Protein AF-A0A3D1BSY5-F1 (afdb_monomer_lite)

Secondary structure (DSSP, 8-state):
----SHHHHHHHHHHHHTTTTPPP-SSHHHHHHHHHHH-SEEEEEE-----GGG--TT--HHHHHHHHHHHHHHHHHHHHH--EEEEEE-

Radius of gyration: 14.09 Å; chains: 1; bounding box: 37×25×34 Å

pLDDT: mean 84.06, std 16.09, range [43.84, 97.62]

Structure (mmCIF, N/CA/C/O backbone):
data_AF-A0A3D1BSY5-F1
#
_entry.id   AF-A0A3D1BSY5-F1
#
loop_
_atom_site.group_PDB
_atom_site.id
_atom_site.type_symbol
_atom_site.label_atom_id
_atom_site.label_alt_id
_atom_site.label_comp_id
_atom_site.label_asym_id
_atom_site.label_entity_id
_atom_site.label_seq_id
_atom_site.pdbx_PDB_ins_code
_atom_site.Cartn_x
_atom_site.Cartn_y
_atom_site.Cartn_z
_atom_site.occupancy
_atom_site.B_iso_or_equiv
_atom_site.auth_seq_id
_atom_site.auth_comp_id
_atom_site.auth_asym_id
_atom_site.auth_atom_id
_atom_site.pdbx_PDB_model_num
ATOM 1 N N . LEU A 1 1 ? -8.050 1.091 -12.349 1.00 63.22 1 LEU A N 1
ATOM 2 C CA . LEU A 1 1 ? -7.446 2.420 -12.095 1.00 63.22 1 LEU A CA 1
ATOM 3 C C . LEU A 1 1 ? -6.079 2.427 -12.767 1.00 63.22 1 LEU A C 1
ATOM 5 O O . LEU A 1 1 ? -5.335 1.488 -12.536 1.00 63.22 1 LEU A O 1
ATOM 9 N N . VAL A 1 2 ? -5.773 3.412 -13.612 1.00 68.88 2 VAL A N 1
ATOM 10 C CA . VAL A 1 2 ? -4.443 3.579 -14.232 1.00 68.88 2 VAL A CA 1
ATOM 11 C C . VAL A 1 2 ? -3.890 4.918 -13.751 1.00 68.88 2 VAL A C 1
ATOM 13 O O . VAL A 1 2 ? -4.641 5.893 -13.712 1.00 68.88 2 VAL A O 1
ATOM 16 N N . THR A 1 3 ? -2.633 4.954 -13.310 1.00 79.69 3 THR A N 1
ATOM 17 C CA . THR A 1 3 ? -2.019 6.125 -12.659 1.00 79.69 3 THR A CA 1
ATOM 18 C C . THR A 1 3 ? -0.613 6.385 -13.196 1.00 79.69 3 THR A C 1
ATOM 20 O O . THR A 1 3 ? -0.056 5.569 -13.926 1.00 79.69 3 THR A O 1
ATOM 23 N N . GLU A 1 4 ? -0.028 7.518 -12.805 1.00 71.19 4 GLU A N 1
ATOM 24 C CA . GLU A 1 4 ? 1.280 8.020 -13.258 1.00 71.19 4 GLU A CA 1
ATOM 25 C C . GLU A 1 4 ? 2.490 7.194 -12.757 1.00 71.19 4 GLU A C 1
ATOM 27 O O . GLU A 1 4 ? 3.641 7.563 -12.974 1.00 71.19 4 GLU A O 1
ATOM 32 N N . GLY A 1 5 ? 2.267 6.047 -12.105 1.00 82.81 5 GLY A N 1
ATOM 33 C CA . GLY A 1 5 ? 3.329 5.118 -11.713 1.00 82.81 5 GLY A CA 1
ATOM 34 C C . GLY A 1 5 ? 3.915 5.408 -10.329 1.00 82.81 5 GLY A C 1
ATOM 35 O O . GLY A 1 5 ? 3.196 5.384 -9.328 1.00 82.81 5 GLY A O 1
ATOM 36 N N . ILE A 1 6 ? 5.233 5.625 -10.247 1.00 85.31 6 ILE A N 1
ATOM 37 C CA . ILE A 1 6 ? 5.984 5.607 -8.977 1.00 85.31 6 ILE A CA 1
ATOM 38 C C . ILE A 1 6 ? 5.594 6.729 -8.008 1.00 85.31 6 ILE A C 1
ATOM 40 O O . ILE A 1 6 ? 5.457 6.467 -6.816 1.00 85.31 6 ILE A O 1
ATOM 44 N N . LEU A 1 7 ? 5.321 7.938 -8.508 1.00 88.44 7 LEU A N 1
ATOM 45 C CA . LEU A 1 7 ? 4.917 9.082 -7.679 1.00 88.44 7 LEU A CA 1
ATOM 46 C C . LEU A 1 7 ? 3.598 8.809 -6.946 1.00 88.44 7 LEU A C 1
ATOM 48 O O . LEU A 1 7 ? 3.428 9.164 -5.782 1.00 88.44 7 LEU A O 1
ATOM 52 N N . THR A 1 8 ? 2.668 8.116 -7.611 1.00 92.00 8 THR A N 1
ATOM 53 C CA . THR A 1 8 ? 1.406 7.725 -6.978 1.00 92.00 8 THR A CA 1
ATOM 54 C C . THR A 1 8 ? 1.647 6.704 -5.866 1.00 92.00 8 THR A C 1
ATOM 56 O O . THR A 1 8 ? 1.054 6.830 -4.800 1.00 92.00 8 THR A O 1
ATOM 59 N N . LEU A 1 9 ? 2.527 5.719 -6.078 1.00 92.56 9 LEU A N 1
ATOM 60 C CA . LEU A 1 9 ? 2.855 4.717 -5.056 1.00 92.56 9 LEU A CA 1
ATOM 61 C C . LEU A 1 9 ? 3.596 5.331 -3.863 1.00 92.56 9 LEU A C 1
ATOM 63 O O . LEU A 1 9 ? 3.294 4.995 -2.723 1.00 92.56 9 LEU A O 1
ATOM 67 N N . GLN A 1 10 ? 4.508 6.277 -4.099 1.00 92.81 10 GLN A N 1
ATOM 68 C CA . GLN A 1 10 ? 5.147 7.032 -3.018 1.00 92.81 10 GLN A CA 1
ATOM 69 C C . GLN A 1 10 ? 4.103 7.774 -2.187 1.00 92.81 10 GLN A C 1
ATOM 71 O O . GLN A 1 10 ? 4.104 7.669 -0.963 1.00 92.81 10 GLN A O 1
ATOM 76 N N . LYS A 1 11 ? 3.140 8.429 -2.848 1.00 93.69 11 LYS A N 1
ATOM 77 C CA . LYS A 1 11 ? 2.056 9.108 -2.142 1.00 93.69 11 LYS A CA 1
ATOM 78 C C . LYS A 1 11 ? 1.166 8.147 -1.352 1.00 93.69 11 LYS A C 1
ATOM 80 O O . LYS A 1 11 ? 0.725 8.493 -0.263 1.00 93.69 11 LYS A O 1
ATOM 85 N N . VAL A 1 12 ? 0.914 6.943 -1.865 1.00 95.62 12 VAL A N 1
ATOM 86 C CA . VAL A 1 12 ? 0.207 5.889 -1.117 1.00 95.62 12 VAL A CA 1
ATOM 87 C C . VAL A 1 12 ? 0.976 5.526 0.151 1.00 95.62 12 VAL A C 1
ATOM 89 O O . VAL A 1 12 ? 0.375 5.503 1.219 1.00 95.62 12 VAL A O 1
ATOM 92 N N . ALA A 1 13 ? 2.291 5.307 0.060 1.00 95.50 13 ALA A N 1
ATOM 93 C CA . ALA A 1 13 ? 3.118 5.005 1.227 1.00 95.50 13 ALA A CA 1
ATOM 94 C C . ALA A 1 13 ? 3.072 6.134 2.275 1.00 95.50 13 ALA A C 1
ATOM 96 O O . ALA A 1 13 ? 2.864 5.853 3.449 1.00 95.50 13 ALA A O 1
ATOM 97 N N . GLU A 1 14 ? 3.182 7.399 1.851 1.00 94.69 14 GLU A N 1
ATOM 98 C CA . GLU A 1 14 ? 3.053 8.563 2.745 1.00 94.69 14 GLU A CA 1
ATOM 99 C C . GLU A 1 14 ? 1.690 8.611 3.452 1.00 94.69 14 GLU A C 1
ATOM 101 O O . GLU A 1 14 ? 1.613 8.895 4.645 1.00 94.69 14 GLU A O 1
ATOM 106 N N . ILE A 1 15 ? 0.603 8.341 2.719 1.00 95.75 15 ILE A N 1
ATOM 107 C CA . ILE A 1 15 ? -0.748 8.329 3.292 1.00 95.75 15 ILE A CA 1
ATOM 108 C C . ILE A 1 15 ? -0.890 7.198 4.312 1.00 95.75 15 ILE A C 1
ATOM 110 O O . ILE A 1 15 ? -1.534 7.394 5.336 1.00 95.75 15 ILE A O 1
ATOM 114 N N . LEU A 1 16 ? -0.313 6.024 4.047 1.00 95.38 16 LEU A N 1
ATOM 115 C CA . LEU A 1 16 ? -0.345 4.901 4.982 1.00 95.38 16 LEU A CA 1
ATOM 116 C C . LEU A 1 16 ? 0.446 5.218 6.262 1.00 95.38 16 LEU A C 1
ATOM 118 O O . LEU A 1 16 ? -0.057 4.972 7.355 1.00 95.38 16 LEU A O 1
ATOM 122 N N . GLU A 1 17 ? 1.627 5.830 6.156 1.00 94.19 17 GLU A N 1
ATOM 123 C CA . GLU A 1 17 ? 2.440 6.198 7.328 1.00 94.19 17 GLU A CA 1
ATOM 124 C C . GLU A 1 17 ? 1.726 7.153 8.292 1.00 94.19 17 GLU A C 1
ATOM 126 O O . GLU A 1 17 ? 1.839 6.991 9.507 1.00 94.19 17 GLU A O 1
ATOM 131 N N . ASP A 1 18 ? 0.964 8.123 7.776 1.00 92.62 18 ASP A N 1
ATOM 132 C CA . ASP A 1 18 ? 0.209 9.080 8.600 1.00 92.62 18 ASP A CA 1
ATOM 133 C C . ASP A 1 18 ? -1.309 8.988 8.375 1.00 92.62 18 ASP A C 1
ATOM 135 O O . ASP A 1 18 ? -2.027 9.992 8.317 1.00 92.62 18 ASP A O 1
ATOM 139 N N . TYR A 1 19 ? -1.819 7.756 8.269 1.00 91.12 19 TYR A N 1
ATOM 140 C CA . TYR A 1 19 ? -3.213 7.487 7.894 1.00 91.12 19 TYR A CA 1
ATOM 141 C C . TYR A 1 19 ? -4.233 8.188 8.796 1.00 91.12 19 TYR A C 1
ATOM 143 O O . TYR A 1 19 ? -5.245 8.698 8.322 1.00 91.12 19 TYR A O 1
ATOM 151 N N . LYS A 1 20 ? -3.955 8.273 10.103 1.00 87.88 20 LYS A N 1
ATOM 152 C CA . LYS A 1 20 ? -4.857 8.912 11.076 1.00 87.88 20 LYS A CA 1
ATOM 153 C C . LYS A 1 20 ? -4.999 10.421 10.867 1.00 87.88 20 LYS A C 1
ATOM 155 O O . LYS A 1 20 ? -6.034 10.976 11.228 1.00 87.88 20 LYS A O 1
ATOM 160 N N . LYS A 1 21 ? -3.971 11.094 10.339 1.00 88.19 21 LYS A N 1
ATOM 161 C CA . LYS A 1 21 ? -4.000 12.546 10.085 1.00 88.19 21 LYS A CA 1
ATOM 162 C C . LYS A 1 21 ? -4.378 12.876 8.647 1.00 88.19 21 LYS A C 1
ATOM 164 O O . LYS A 1 21 ? -4.726 14.024 8.357 1.00 88.19 21 LYS A O 1
ATOM 169 N N . HIS A 1 22 ? -4.328 11.892 7.754 1.00 89.00 22 HIS A N 1
ATOM 170 C CA . HIS A 1 22 ? -4.689 12.074 6.360 1.00 89.00 22 HIS A CA 1
ATOM 171 C C . HIS A 1 22 ? -6.191 12.324 6.198 1.00 89.00 22 HIS A C 1
ATOM 173 O O . HIS A 1 22 ? -7.030 11.583 6.709 1.00 89.00 22 HIS A O 1
ATOM 179 N N . LYS A 1 23 ? -6.544 13.370 5.448 1.00 87.81 23 LYS A N 1
ATOM 180 C CA . LYS A 1 23 ? -7.931 13.630 5.048 1.00 87.81 23 LYS A CA 1
ATOM 181 C C . LYS A 1 23 ? -8.157 13.015 3.667 1.00 87.81 23 LYS A C 1
ATOM 183 O O . LYS A 1 23 ? -7.516 13.481 2.724 1.00 87.81 23 LYS A O 1
ATOM 188 N N . PRO A 1 24 ? -9.065 12.029 3.523 1.00 83.19 24 PRO A N 1
ATOM 189 C CA . PRO A 1 24 ? -9.303 11.376 2.243 1.00 83.19 24 PRO A CA 1
ATOM 190 C C . PRO A 1 24 ? -9.677 12.383 1.151 1.00 83.19 24 PRO A C 1
ATOM 192 O O . PRO A 1 24 ? -10.681 13.094 1.249 1.00 83.19 24 PRO A O 1
ATOM 195 N N . GLY A 1 25 ? -8.854 12.444 0.109 1.00 86.81 25 GLY A N 1
ATOM 196 C CA . GLY A 1 25 ? -9.104 13.205 -1.105 1.00 86.81 25 GLY A CA 1
ATOM 197 C C . GLY A 1 25 ? -9.838 12.389 -2.171 1.00 86.81 25 GLY A C 1
ATOM 198 O O . GLY A 1 25 ? -10.343 11.291 -1.937 1.00 86.81 25 GLY A O 1
ATOM 199 N N . LYS A 1 26 ? -9.891 12.932 -3.394 1.00 86.62 26 LYS A N 1
ATOM 200 C CA . LYS A 1 26 ? -10.387 12.225 -4.595 1.00 86.62 26 LYS A CA 1
ATOM 201 C C . LYS A 1 26 ? -9.252 11.812 -5.544 1.00 86.62 26 LYS A C 1
ATOM 203 O O . LYS A 1 26 ? -9.522 11.426 -6.686 1.00 86.62 26 LYS A O 1
ATOM 208 N N . GLY A 1 27 ? -8.002 11.919 -5.088 1.00 90.56 27 GLY A N 1
ATOM 209 C CA . GLY A 1 27 ? -6.812 11.637 -5.879 1.00 90.56 27 GLY A CA 1
ATOM 210 C C . GLY A 1 27 ? -6.623 10.143 -6.161 1.00 90.56 27 GLY A C 1
ATOM 211 O O . GLY A 1 27 ? -7.259 9.293 -5.533 1.00 90.56 27 GLY A O 1
ATOM 212 N N . PRO A 1 28 ? -5.750 9.786 -7.117 1.00 92.56 28 PRO A N 1
ATOM 213 C CA . PRO A 1 28 ? -5.451 8.389 -7.424 1.00 92.56 28 PRO A CA 1
ATOM 214 C C . PRO A 1 28 ? -4.851 7.641 -6.224 1.00 92.56 28 PRO A C 1
ATOM 216 O O . PRO A 1 28 ? -5.219 6.493 -5.996 1.00 92.56 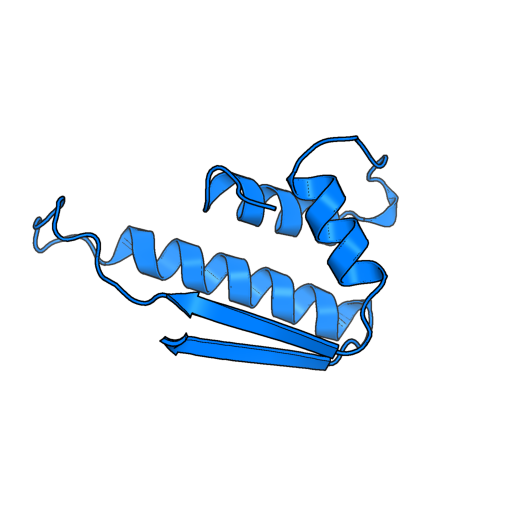28 PRO A O 1
ATOM 219 N N . ALA A 1 29 ? -3.998 8.293 -5.426 1.00 93.69 29 ALA A N 1
ATOM 220 C CA . ALA A 1 29 ? -3.422 7.697 -4.221 1.00 93.69 29 ALA A CA 1
ATOM 221 C C . ALA A 1 29 ? -4.492 7.403 -3.156 1.00 93.69 29 ALA A C 1
ATOM 223 O O . ALA A 1 29 ? -4.522 6.301 -2.618 1.00 93.69 29 ALA A O 1
ATOM 224 N N . ASP A 1 30 ? -5.432 8.329 -2.926 1.00 94.12 30 ASP A N 1
ATOM 225 C CA . ASP A 1 30 ? -6.558 8.115 -2.005 1.00 94.12 30 ASP A CA 1
ATOM 226 C C . ASP A 1 30 ? -7.420 6.921 -2.421 1.00 94.12 30 ASP A C 1
ATOM 228 O O . ASP A 1 30 ? -7.824 6.114 -1.588 1.00 94.12 30 ASP A O 1
ATOM 232 N N . LYS A 1 31 ? -7.684 6.786 -3.727 1.00 93.69 31 LYS A N 1
ATOM 233 C CA . LYS A 1 31 ? -8.445 5.653 -4.267 1.00 93.69 31 LYS A CA 1
ATOM 234 C C . LYS A 1 31 ? -7.724 4.327 -4.034 1.00 93.69 31 LYS A C 1
ATOM 236 O O . LYS A 1 31 ? -8.382 3.353 -3.692 1.00 93.69 31 LYS A O 1
ATOM 241 N N . ILE A 1 32 ? -6.401 4.286 -4.205 1.00 94.88 32 ILE A N 1
ATOM 242 C CA . ILE A 1 32 ? -5.604 3.081 -3.932 1.00 94.88 32 ILE A CA 1
ATOM 243 C C . ILE A 1 32 ? -5.642 2.752 -2.442 1.00 94.88 32 ILE A C 1
ATOM 245 O O . ILE A 1 32 ? -5.973 1.628 -2.094 1.00 94.88 32 ILE A O 1
ATOM 249 N N . VAL A 1 33 ? -5.371 3.722 -1.565 1.00 95.56 33 VAL A N 1
ATOM 250 C CA . VAL A 1 33 ? -5.411 3.510 -0.109 1.00 95.56 33 VAL A 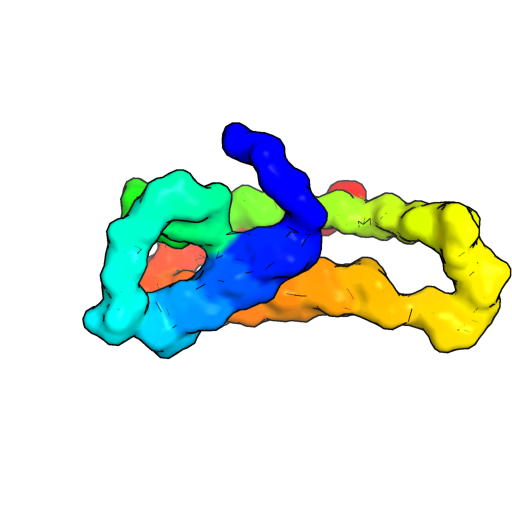CA 1
ATOM 251 C C . VAL A 1 33 ? -6.774 2.993 0.323 1.00 95.56 33 VAL A C 1
ATOM 253 O O . VAL A 1 33 ? -6.846 2.040 1.087 1.00 95.56 33 VAL A O 1
ATOM 256 N N . ARG A 1 34 ? -7.857 3.562 -0.209 1.00 94.44 34 ARG A N 1
ATOM 257 C CA . ARG A 1 34 ? -9.209 3.081 0.064 1.00 94.44 34 ARG A CA 1
ATOM 258 C C . ARG A 1 34 ? -9.385 1.609 -0.321 1.00 94.44 34 ARG A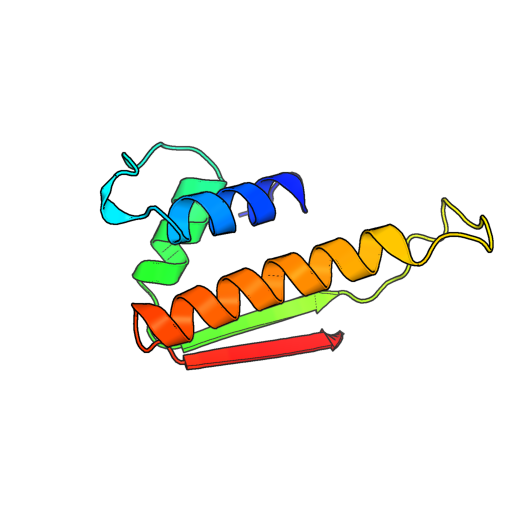 C 1
ATOM 260 O O . ARG A 1 34 ? -9.864 0.843 0.503 1.00 94.44 34 ARG A O 1
ATOM 267 N N . LEU A 1 35 ? -8.959 1.214 -1.521 1.00 94.38 35 LEU A N 1
ATOM 268 C CA . LEU A 1 35 ? -9.023 -0.186 -1.959 1.00 94.38 35 LEU A CA 1
ATOM 269 C C . LEU A 1 35 ? -8.192 -1.108 -1.055 1.00 94.38 35 LEU A C 1
ATOM 271 O O . LEU A 1 35 ? -8.668 -2.169 -0.667 1.00 94.38 35 LEU A O 1
ATOM 275 N N . LEU A 1 36 ? -6.978 -0.690 -0.681 1.00 95.62 36 LEU A N 1
ATOM 276 C CA . LEU A 1 36 ? -6.116 -1.448 0.232 1.00 95.62 36 LEU A CA 1
ATOM 277 C C . LEU A 1 36 ? -6.776 -1.609 1.608 1.00 95.62 36 LEU A C 1
ATOM 279 O O . LEU A 1 36 ? -6.733 -2.685 2.194 1.00 95.62 36 LEU A O 1
ATOM 283 N N . MET A 1 37 ? -7.426 -0.562 2.122 1.00 94.50 37 MET A N 1
ATOM 284 C CA . MET A 1 37 ? -8.114 -0.606 3.414 1.00 94.50 37 MET A CA 1
ATOM 285 C C . MET A 1 37 ? -9.365 -1.485 3.391 1.00 94.50 37 MET A C 1
ATOM 287 O O . MET A 1 37 ? -9.614 -2.171 4.377 1.00 94.50 37 MET A O 1
ATOM 291 N N . GLU A 1 38 ? -10.095 -1.512 2.276 1.00 95.44 38 GLU A N 1
ATOM 292 C CA . GLU A 1 38 ? -11.297 -2.336 2.074 1.00 95.44 38 GLU A CA 1
ATOM 293 C C . GLU A 1 38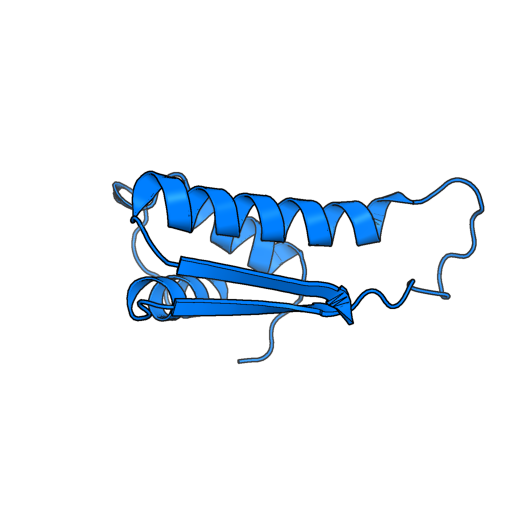 ? -10.990 -3.823 1.781 1.00 95.44 38 GLU A C 1
ATOM 295 O O . GLU A 1 38 ? -11.922 -4.618 1.725 1.00 95.44 38 GLU A O 1
ATOM 300 N N . SER A 1 39 ? -9.718 -4.208 1.599 1.00 96.06 39 SER A N 1
ATOM 301 C CA . SER A 1 39 ? -9.303 -5.584 1.258 1.00 96.06 39 SER A CA 1
ATOM 302 C C . SER A 1 39 ? -8.636 -6.310 2.430 1.00 96.06 39 SER A C 1
ATOM 304 O O . SER A 1 39 ? -7.784 -5.719 3.092 1.00 96.06 39 SER A O 1
ATOM 306 N N . ASP A 1 40 ? -8.950 -7.585 2.653 1.00 93.00 40 ASP A N 1
ATOM 307 C CA . ASP A 1 40 ? -8.289 -8.417 3.677 1.00 93.00 40 ASP A CA 1
ATOM 308 C C . ASP A 1 40 ? -6.980 -9.042 3.160 1.00 93.00 40 ASP A C 1
ATOM 310 O O . ASP A 1 40 ? -5.950 -8.995 3.834 1.00 93.00 40 ASP A O 1
ATOM 314 N N . GLU A 1 41 ? -7.012 -9.534 1.918 1.00 96.94 41 GLU A N 1
ATOM 315 C CA . GLU A 1 41 ? -5.869 -10.096 1.194 1.00 96.94 41 GLU A CA 1
ATOM 316 C C . GLU A 1 41 ? -5.491 -9.201 0.009 1.00 96.94 41 GLU A C 1
ATOM 318 O O . GLU A 1 41 ? -6.349 -8.734 -0.749 1.00 96.94 41 GLU A O 1
ATOM 323 N N . ILE A 1 42 ? -4.192 -8.946 -0.166 1.00 97.25 42 ILE A N 1
ATOM 324 C CA . ILE A 1 42 ? -3.681 -8.017 -1.177 1.00 97.25 42 ILE A CA 1
ATOM 325 C C . ILE A 1 42 ? -2.527 -8.665 -1.941 1.00 97.25 42 ILE A C 1
ATOM 327 O O . ILE A 1 42 ? -1.471 -8.938 -1.381 1.00 97.25 42 ILE A O 1
ATOM 331 N N . MET A 1 43 ? -2.688 -8.836 -3.254 1.00 96.25 43 MET A N 1
ATOM 332 C CA . MET A 1 43 ? -1.626 -9.323 -4.139 1.00 96.25 43 MET A CA 1
ATOM 333 C C . MET A 1 43 ? -1.055 -8.189 -4.995 1.00 96.25 43 MET A C 1
ATOM 335 O O . MET A 1 43 ? -1.747 -7.611 -5.836 1.00 96.25 43 MET A O 1
ATOM 339 N N . PHE A 1 44 ? 0.231 -7.892 -4.815 1.00 93.69 44 PHE A N 1
ATOM 340 C CA . PHE A 1 44 ? 0.981 -6.980 -5.672 1.00 93.69 44 PHE A CA 1
ATOM 341 C C . PHE A 1 44 ? 1.713 -7.757 -6.767 1.00 93.69 44 PHE A C 1
ATOM 343 O O . PHE A 1 44 ? 2.644 -8.507 -6.489 1.00 93.69 44 PHE A O 1
ATOM 350 N N . LEU A 1 45 ? 1.339 -7.503 -8.024 1.00 91.12 45 LEU A N 1
ATOM 351 C CA . LEU A 1 45 ? 2.061 -7.978 -9.206 1.00 91.12 45 LEU A CA 1
ATOM 352 C C . LEU A 1 45 ? 3.037 -6.895 -9.681 1.00 91.12 45 LEU A C 1
ATOM 354 O O . LEU A 1 45 ? 2.629 -5.827 -10.149 1.00 91.12 45 LEU A O 1
ATOM 358 N N . ILE A 1 46 ? 4.336 -7.149 -9.547 1.00 87.62 46 ILE A N 1
ATOM 359 C CA . ILE A 1 46 ? 5.391 -6.157 -9.749 1.00 87.62 46 ILE A CA 1
ATOM 360 C C . ILE A 1 46 ? 6.160 -6.490 -11.024 1.00 87.62 46 ILE A C 1
ATOM 362 O O . ILE A 1 46 ? 7.024 -7.363 -11.041 1.00 87.62 46 ILE A O 1
ATOM 366 N N . GLY A 1 47 ? 5.890 -5.731 -12.086 1.00 83.81 47 GLY A N 1
ATOM 367 C CA . GLY A 1 47 ? 6.637 -5.843 -13.336 1.00 83.81 47 GLY A CA 1
ATOM 368 C C . GLY A 1 47 ? 8.119 -5.504 -13.155 1.00 83.81 47 GLY A C 1
ATOM 369 O O . GLY A 1 47 ? 8.476 -4.453 -12.617 1.00 83.81 47 GLY A O 1
ATOM 370 N N . THR A 1 48 ? 8.979 -6.387 -13.646 1.00 74.75 48 THR A N 1
ATOM 371 C CA . THR A 1 48 ? 10.441 -6.328 -13.521 1.00 74.75 48 THR A CA 1
ATOM 372 C C . THR A 1 48 ? 11.145 -5.857 -14.790 1.00 74.75 48 THR A C 1
ATOM 374 O O . THR A 1 48 ? 12.373 -5.756 -14.809 1.00 74.75 48 THR A O 1
ATOM 377 N N . ARG A 1 49 ? 10.385 -5.529 -15.847 1.00 68.56 49 ARG A N 1
ATOM 378 C CA . ARG A 1 49 ? 10.934 -5.060 -17.123 1.00 68.56 49 ARG A CA 1
ATOM 379 C C . ARG A 1 49 ? 11.826 -3.837 -16.902 1.00 68.56 49 ARG A C 1
ATOM 381 O O . ARG A 1 49 ? 11.351 -2.759 -16.545 1.00 68.56 49 ARG A O 1
ATOM 388 N N . ILE A 1 50 ? 13.117 -4.026 -17.154 1.00 57.97 50 ILE A N 1
ATOM 389 C CA . ILE A 1 50 ? 14.124 -2.966 -17.157 1.00 57.97 50 ILE A CA 1
ATOM 390 C C . ILE A 1 50 ? 13.741 -1.949 -18.232 1.00 57.97 50 ILE A C 1
ATOM 392 O O . ILE A 1 50 ? 13.422 -2.323 -19.362 1.00 57.97 50 ILE A O 1
ATOM 396 N N . ASN A 1 51 ? 13.726 -0.663 -17.874 1.00 52.50 51 ASN A N 1
ATOM 397 C CA . ASN A 1 51 ? 13.488 0.408 -18.832 1.00 52.50 51 ASN A CA 1
ATOM 398 C C . ASN A 1 51 ? 14.720 0.542 -19.745 1.00 52.50 51 ASN A C 1
ATOM 400 O O . ASN A 1 51 ? 15.699 1.189 -19.390 1.00 52.50 51 ASN A O 1
ATOM 404 N N . ILE A 1 52 ? 14.679 -0.106 -20.913 1.00 49.44 52 ILE A N 1
ATOM 405 C CA . ILE A 1 52 ? 15.795 -0.193 -21.877 1.00 49.44 52 ILE A CA 1
ATOM 406 C C . ILE A 1 52 ? 16.175 1.191 -22.452 1.00 49.44 52 ILE A C 1
ATOM 408 O O . ILE A 1 52 ? 17.264 1.351 -22.990 1.00 49.44 52 ILE A O 1
ATOM 412 N N . ALA A 1 53 ? 15.326 2.217 -22.302 1.00 52.16 53 ALA A N 1
ATOM 413 C CA . ALA A 1 53 ? 15.577 3.567 -22.816 1.00 52.16 53 ALA A CA 1
ATOM 414 C C . ALA A 1 53 ? 16.738 4.320 -22.124 1.00 52.16 53 ALA A C 1
ATOM 416 O O . ALA A 1 53 ? 17.174 5.348 -22.632 1.00 52.16 53 ALA A O 1
ATOM 417 N N . HIS A 1 54 ? 17.258 3.811 -21.001 1.00 50.56 54 HIS A N 1
ATOM 418 C CA . HIS A 1 54 ? 18.352 4.420 -20.235 1.00 50.56 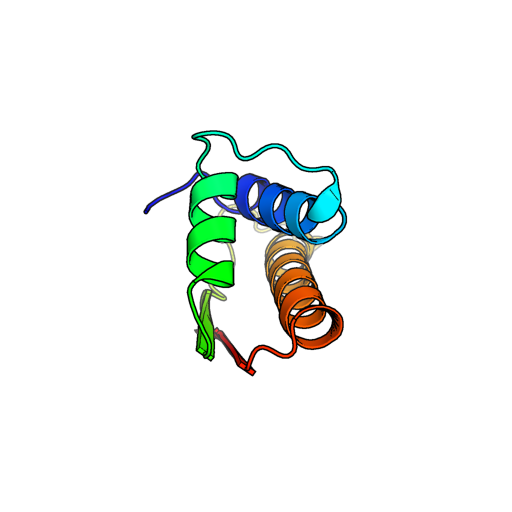54 HIS A CA 1
ATOM 419 C C . HIS A 1 54 ? 19.477 3.405 -19.959 1.00 50.56 54 HIS A C 1
ATOM 421 O O . HIS A 1 54 ? 19.788 3.102 -18.811 1.00 50.56 54 HIS A O 1
ATOM 427 N N . GLN A 1 55 ? 20.080 2.853 -21.021 1.00 43.84 55 GLN A N 1
ATOM 428 C CA . GLN A 1 55 ? 21.295 2.021 -20.953 1.00 43.84 55 GLN A CA 1
ATOM 429 C C . GLN A 1 55 ? 22.547 2.856 -20.612 1.00 43.84 55 GLN A C 1
ATOM 431 O O . GLN A 1 55 ? 23.483 2.944 -21.404 1.00 43.84 55 GLN A O 1
ATOM 436 N N . ASP A 1 56 ? 22.571 3.460 -19.425 1.00 47.34 56 ASP A N 1
ATOM 437 C CA . ASP A 1 56 ? 23.811 3.888 -18.778 1.00 47.34 56 ASP A CA 1
ATOM 438 C C . ASP A 1 56 ? 24.212 2.788 -17.770 1.00 47.34 56 ASP A C 1
ATOM 440 O O . ASP A 1 56 ? 23.437 2.490 -16.856 1.00 47.34 56 ASP A O 1
ATOM 444 N N . PRO A 1 57 ? 25.374 2.126 -17.926 1.00 47.47 57 PRO A N 1
ATOM 445 C CA . PRO A 1 57 ? 25.803 0.996 -17.092 1.00 47.47 57 PRO A CA 1
ATOM 446 C C . PRO A 1 57 ? 26.038 1.337 -15.606 1.00 47.47 57 PRO A C 1
ATOM 448 O O . PRO A 1 57 ? 26.430 0.461 -14.836 1.00 47.47 57 PRO A O 1
ATOM 451 N N . THR A 1 58 ? 25.789 2.579 -15.182 1.00 54.03 58 THR A N 1
ATOM 452 C CA . THR A 1 58 ? 25.924 3.052 -13.796 1.00 54.03 58 THR A CA 1
ATOM 453 C C . THR A 1 58 ? 24.625 3.047 -12.976 1.00 54.03 58 THR A C 1
ATOM 455 O O . THR A 1 58 ? 24.695 3.234 -11.761 1.00 54.03 58 THR A O 1
ATOM 458 N N . LEU A 1 59 ? 23.445 2.805 -13.570 1.00 45.88 59 LEU A N 1
ATOM 459 C CA . LEU A 1 59 ? 22.164 2.899 -12.848 1.00 45.88 59 LEU A CA 1
ATOM 460 C C . LEU A 1 59 ? 21.395 1.566 -12.728 1.00 45.88 59 LEU A C 1
ATOM 462 O O . LEU A 1 59 ? 20.729 1.148 -13.675 1.00 45.88 59 LEU A O 1
ATOM 466 N N . PRO A 1 60 ? 21.320 0.978 -11.516 1.00 49.19 60 PRO A N 1
ATOM 467 C CA . PRO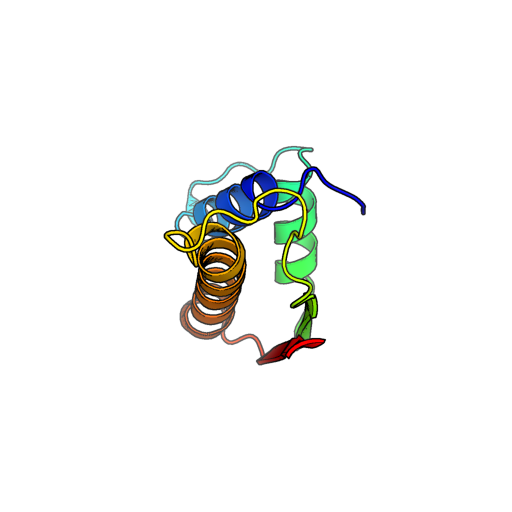 A 1 60 ? 20.242 0.075 -11.110 1.00 49.19 60 PRO A CA 1
ATOM 468 C C . PRO A 1 60 ? 19.108 0.800 -10.347 1.00 49.19 60 PRO A C 1
ATOM 470 O O . PRO A 1 60 ? 18.339 0.167 -9.633 1.00 49.19 60 PRO A O 1
ATOM 473 N N . VAL A 1 61 ? 18.982 2.125 -10.466 1.00 54.16 61 VAL A N 1
ATOM 474 C CA . VAL A 1 61 ? 18.253 2.943 -9.474 1.00 54.16 61 VAL A CA 1
ATOM 475 C C . VAL A 1 61 ? 16.717 2.866 -9.589 1.00 54.16 61 VAL A C 1
ATOM 477 O O . VAL A 1 61 ? 16.039 2.648 -8.588 1.00 54.16 61 VAL A O 1
ATOM 480 N N . ASP A 1 62 ? 16.120 2.978 -10.780 1.00 52.56 62 ASP A N 1
ATOM 481 C CA . ASP A 1 62 ? 14.659 3.196 -10.885 1.00 52.56 62 ASP A CA 1
ATOM 482 C C . ASP A 1 62 ? 13.788 1.961 -10.593 1.00 52.56 62 ASP A C 1
ATOM 484 O O . ASP A 1 62 ? 12.690 2.061 -10.030 1.00 52.56 62 ASP A O 1
ATOM 488 N N . LEU A 1 63 ? 14.257 0.772 -10.975 1.00 57.81 63 LEU A N 1
ATOM 489 C CA . LEU A 1 63 ? 13.566 -0.488 -10.675 1.00 57.81 63 LEU A CA 1
ATOM 490 C C . LEU A 1 63 ? 13.636 -0.816 -9.185 1.00 57.81 63 LEU A C 1
ATOM 492 O O . LEU A 1 63 ? 12.660 -1.301 -8.609 1.00 57.81 63 LEU A O 1
ATOM 496 N N . GLU A 1 64 ? 14.776 -0.519 -8.567 1.00 63.53 64 GLU A N 1
ATOM 497 C CA . GLU A 1 64 ? 14.980 -0.678 -7.136 1.00 63.53 64 GLU A CA 1
ATOM 498 C C . GLU A 1 64 ? 14.036 0.242 -6.352 1.00 63.53 64 GLU A C 1
ATOM 500 O O . GLU A 1 64 ? 13.361 -0.220 -5.433 1.00 63.53 64 GLU A O 1
ATOM 505 N N . ILE A 1 65 ? 13.853 1.490 -6.803 1.00 73.69 65 ILE A N 1
ATOM 506 C CA . ILE A 1 65 ? 12.906 2.435 -6.194 1.00 73.69 65 ILE A CA 1
ATOM 507 C C . ILE A 1 65 ? 11.474 1.883 -6.210 1.00 73.69 65 ILE A C 1
ATOM 509 O O . ILE A 1 65 ? 10.802 1.896 -5.177 1.00 73.69 65 ILE A O 1
ATOM 513 N N . ARG A 1 66 ? 10.989 1.349 -7.340 1.00 78.44 66 ARG A N 1
ATOM 514 C CA . ARG A 1 66 ? 9.615 0.815 -7.411 1.00 78.44 66 ARG A CA 1
ATOM 515 C C . ARG A 1 66 ? 9.407 -0.373 -6.484 1.00 78.44 66 ARG A C 1
ATOM 517 O O . ARG A 1 66 ? 8.404 -0.418 -5.774 1.00 78.44 66 ARG A O 1
ATOM 524 N N . ARG A 1 67 ? 10.353 -1.313 -6.472 1.00 84.75 67 ARG A N 1
ATOM 525 C CA . ARG A 1 67 ? 10.301 -2.480 -5.582 1.00 84.75 67 ARG A CA 1
ATOM 526 C C . ARG A 1 67 ? 10.336 -2.054 -4.119 1.00 84.75 67 ARG A C 1
ATOM 528 O O . ARG A 1 67 ? 9.545 -2.558 -3.330 1.00 84.75 67 ARG A O 1
ATOM 535 N N . ASN A 1 68 ? 11.196 -1.102 -3.770 1.00 87.44 68 ASN A N 1
ATOM 536 C CA . ASN A 1 68 ? 11.333 -0.619 -2.399 1.00 87.44 68 ASN A CA 1
ATOM 537 C C . ASN A 1 68 ? 10.069 0.095 -1.914 1.00 87.44 68 ASN A C 1
ATOM 539 O O . ASN A 1 68 ? 9.636 -0.141 -0.790 1.00 87.44 68 ASN A O 1
ATOM 543 N N . VAL A 1 69 ? 9.426 0.902 -2.763 1.00 92.06 69 VAL A N 1
ATOM 544 C CA . VAL A 1 69 ? 8.159 1.556 -2.406 1.00 92.06 69 VAL A CA 1
ATOM 545 C C . VAL A 1 69 ? 7.043 0.530 -2.204 1.00 92.06 69 VAL A C 1
ATOM 547 O O . VAL A 1 69 ? 6.319 0.623 -1.217 1.00 92.06 69 VAL A O 1
ATOM 550 N N . VAL A 1 70 ? 6.914 -0.475 -3.078 1.00 93.25 70 VAL A N 1
ATOM 551 C CA . VAL A 1 70 ? 5.895 -1.527 -2.900 1.00 93.25 70 VAL A CA 1
ATOM 552 C C . VAL A 1 70 ? 6.161 -2.353 -1.640 1.00 93.25 70 VAL A C 1
ATOM 554 O O . VAL A 1 70 ? 5.236 -2.587 -0.871 1.00 93.25 70 VAL A O 1
ATOM 557 N N . LYS A 1 71 ? 7.420 -2.721 -1.371 1.00 93.62 71 LYS A N 1
ATOM 558 C CA . LYS A 1 71 ? 7.805 -3.401 -0.124 1.00 93.62 71 LYS A CA 1
ATOM 559 C C . LYS A 1 71 ? 7.464 -2.575 1.113 1.00 93.62 71 LYS A C 1
ATOM 561 O O . LYS A 1 71 ? 6.948 -3.120 2.077 1.00 93.62 71 LYS A O 1
ATOM 566 N N . LYS A 1 72 ? 7.711 -1.263 1.072 1.00 95.44 72 LYS A N 1
ATOM 567 C CA . LYS A 1 72 ? 7.339 -0.347 2.155 1.00 95.44 72 LYS A CA 1
ATOM 568 C C . LYS A 1 72 ? 5.826 -0.339 2.381 1.00 95.44 72 LYS A C 1
ATOM 570 O O . LYS A 1 72 ? 5.386 -0.412 3.520 1.00 95.44 72 LYS A O 1
ATOM 575 N N . ILE A 1 73 ? 5.031 -0.271 1.311 1.00 96.75 73 ILE A N 1
ATOM 576 C CA . ILE A 1 73 ? 3.565 -0.334 1.405 1.00 96.75 73 ILE A CA 1
ATOM 577 C C . ILE A 1 73 ? 3.121 -1.662 2.024 1.00 96.75 73 ILE A C 1
ATOM 579 O O . ILE A 1 73 ? 2.296 -1.646 2.930 1.00 96.75 73 ILE A O 1
ATOM 583 N N . ALA A 1 74 ? 3.672 -2.785 1.561 1.00 97.06 74 ALA A N 1
ATOM 584 C CA . ALA A 1 74 ? 3.357 -4.110 2.089 1.00 97.06 74 ALA A CA 1
ATOM 585 C C . ALA A 1 74 ? 3.650 -4.206 3.592 1.00 97.06 74 ALA A C 1
ATOM 587 O O . ALA A 1 74 ? 2.743 -4.513 4.357 1.00 97.06 74 ALA A O 1
ATOM 588 N N . ALA A 1 75 ? 4.856 -3.813 4.011 1.00 96.94 75 ALA A N 1
ATOM 589 C CA . ALA A 1 75 ? 5.246 -3.813 5.419 1.00 96.94 75 ALA A CA 1
ATOM 590 C C . ALA A 1 75 ? 4.308 -2.949 6.274 1.00 96.94 75 ALA A C 1
ATOM 592 O O . ALA A 1 75 ? 3.839 -3.391 7.315 1.00 96.94 75 ALA A O 1
ATOM 593 N N . LEU A 1 76 ? 3.953 -1.745 5.805 1.00 96.88 76 LEU A N 1
ATOM 594 C CA . LEU A 1 76 ? 2.992 -0.895 6.509 1.00 96.88 76 LEU A CA 1
ATOM 595 C C . LEU A 1 76 ? 1.642 -1.607 6.683 1.00 96.88 76 LEU A C 1
ATOM 597 O O . LEU A 1 76 ? 1.090 -1.569 7.779 1.00 96.88 76 LEU A O 1
ATOM 601 N N . LEU A 1 77 ? 1.118 -2.236 5.622 1.00 97.56 77 LEU A N 1
ATOM 602 C CA . LEU A 1 77 ? -0.166 -2.952 5.624 1.00 97.56 77 LEU A CA 1
ATOM 603 C C . LEU A 1 77 ? -0.176 -4.137 6.601 1.00 97.56 77 LEU A C 1
ATOM 605 O O . LEU A 1 77 ? -1.138 -4.297 7.355 1.00 97.56 77 LEU A O 1
ATOM 609 N N . GLU A 1 78 ? 0.897 -4.921 6.613 1.00 96.25 78 GLU A N 1
ATOM 610 C CA . GLU A 1 78 ? 1.073 -6.071 7.501 1.00 96.25 78 GLU A CA 1
ATOM 611 C C . GLU A 1 78 ? 1.238 -5.628 8.964 1.00 96.25 78 GLU A C 1
ATOM 613 O O . GLU A 1 78 ? 0.515 -6.095 9.841 1.00 96.25 78 GLU A O 1
ATOM 618 N N . GLU A 1 79 ? 2.135 -4.678 9.239 1.00 95.75 79 GLU A N 1
ATOM 619 C CA . GLU A 1 79 ? 2.498 -4.277 10.605 1.00 95.75 79 GLU A CA 1
ATOM 620 C C . GLU A 1 79 ? 1.393 -3.477 11.308 1.00 95.75 79 GLU A C 1
ATOM 622 O O . GLU A 1 79 ? 1.103 -3.710 12.482 1.00 95.75 79 GLU A O 1
ATOM 627 N N . ASN A 1 80 ? 0.763 -2.529 10.607 1.00 94.69 80 ASN A N 1
ATOM 628 C CA . ASN A 1 80 ? -0.178 -1.594 11.233 1.00 94.69 80 ASN A CA 1
ATOM 629 C C . ASN A 1 80 ? -1.643 -2.031 11.126 1.00 94.69 80 ASN A C 1
ATOM 631 O O . ASN A 1 80 ? -2.475 -1.546 11.897 1.00 94.69 80 ASN A O 1
ATOM 635 N N . TRP A 1 81 ? -1.974 -2.905 10.170 1.00 94.44 81 TRP A N 1
ATOM 636 C CA . TRP A 1 81 ? -3.354 -3.335 9.923 1.00 94.44 81 TRP A CA 1
ATOM 637 C C . TRP A 1 81 ? -3.539 -4.852 9.864 1.00 94.44 81 TRP A C 1
ATOM 639 O O . TRP A 1 81 ? -4.676 -5.280 9.683 1.00 94.44 81 TRP A O 1
ATOM 649 N N . LEU A 1 82 ? -2.478 -5.649 10.058 1.00 94.94 82 LEU A N 1
ATOM 650 C CA . LEU A 1 82 ? -2.537 -7.117 10.086 1.00 94.94 82 LEU A CA 1
ATOM 651 C C . LEU A 1 82 ? -3.166 -7.719 8.818 1.00 94.94 82 LEU A C 1
ATOM 653 O O . LEU A 1 82 ? -3.884 -8.714 8.889 1.00 94.94 82 LEU A O 1
ATOM 657 N N . LYS A 1 83 ? -2.933 -7.087 7.663 1.00 96.88 83 LYS A N 1
ATOM 658 C CA . LYS A 1 83 ? -3.419 -7.574 6.365 1.00 96.88 83 LYS A CA 1
ATOM 659 C C . LYS A 1 83 ? -2.482 -8.637 5.808 1.00 96.88 83 LYS A C 1
ATOM 661 O O . LYS A 1 83 ? -1.277 -8.560 6.031 1.00 96.88 83 LYS A O 1
ATOM 666 N N . GLU A 1 84 ? -3.019 -9.571 5.030 1.00 97.62 84 GLU A N 1
ATOM 667 C CA . GLU A 1 84 ? -2.196 -10.535 4.299 1.00 97.62 84 GLU A CA 1
ATOM 668 C C . GLU A 1 84 ? -1.752 -9.939 2.962 1.00 97.62 84 GLU A C 1
ATOM 670 O O . GLU A 1 84 ? -2.581 -9.573 2.122 1.00 97.62 84 GLU A O 1
ATOM 675 N N . VAL A 1 85 ? -0.437 -9.825 2.756 1.00 97.44 85 VAL A N 1
ATOM 676 C CA . VAL A 1 85 ? 0.127 -9.228 1.545 1.00 97.44 85 VAL A CA 1
ATOM 677 C C . VAL A 1 85 ? 1.041 -10.212 0.820 1.00 97.44 85 VAL A C 1
ATOM 679 O O . VAL A 1 85 ? 1.968 -10.782 1.383 1.00 97.44 85 VAL A O 1
ATOM 682 N N . TYR A 1 86 ? 0.809 -10.371 -0.481 1.00 96.94 86 TYR A N 1
ATOM 683 C CA . TYR A 1 86 ? 1.589 -11.233 -1.363 1.00 96.94 86 TYR A CA 1
ATOM 684 C C . TYR A 1 86 ? 2.311 -10.381 -2.407 1.00 96.94 86 TYR A C 1
ATOM 686 O O . TYR A 1 86 ? 1.699 -9.538 -3.067 1.00 96.94 86 TYR A O 1
ATOM 694 N N . LEU A 1 87 ? 3.618 -10.598 -2.571 1.00 93.69 87 LEU A N 1
ATOM 695 C CA . LEU A 1 87 ? 4.439 -9.909 -3.568 1.00 93.69 87 LEU A CA 1
ATOM 696 C C . LEU A 1 87 ? 4.902 -10.905 -4.631 1.00 93.69 87 LEU A C 1
ATOM 698 O O . LEU A 1 87 ? 5.685 -11.801 -4.322 1.00 93.69 87 LEU A O 1
ATOM 702 N N . ASP A 1 88 ? 4.477 -10.706 -5.877 1.00 91.94 88 ASP A N 1
ATOM 703 C CA . ASP A 1 88 ? 4.934 -11.495 -7.022 1.00 91.94 88 ASP A CA 1
ATOM 704 C C . ASP A 1 88 ? 5.644 -10.608 -8.052 1.00 91.94 88 ASP A C 1
ATOM 706 O O . ASP A 1 88 ? 5.268 -9.455 -8.282 1.00 91.94 88 ASP A O 1
ATOM 710 N N . TYR A 1 89 ? 6.702 -11.137 -8.659 1.00 85.94 89 TYR A N 1
ATOM 711 C CA . TYR A 1 89 ? 7.578 -10.412 -9.574 1.00 85.94 89 TYR A CA 1
ATOM 712 C C . TYR A 1 89 ? 7.522 -11.059 -10.955 1.00 85.94 89 TYR A C 1
ATOM 714 O O . TYR A 1 89 ? 7.968 -12.192 -11.127 1.00 85.94 89 TYR A O 1
ATOM 722 N N . ILE A 1 90 ? 7.021 -10.303 -11.937 1.00 82.69 90 ILE A N 1
ATOM 723 C CA . ILE A 1 90 ? 6.747 -10.779 -13.306 1.00 82.69 90 ILE A CA 1
ATOM 724 C C . ILE A 1 90 ? 7.542 -10.042 -14.383 1.00 82.69 90 ILE A C 1
ATOM 726 O O . ILE A 1 90 ? 8.027 -8.909 -14.132 1.00 82.69 90 ILE A O 1
#

Sequence (90 aa):
LVTEGILTLQKVAEILEDYKKHKPGKGPADKIVRLLMESDEIMFLIGTRINIAHQDPTLPVDLEIRRNVVKKIAALLEENWLKEVYLDYI

Foldseek 3Di:
DDDPALVLLLVLLVCLVPVVPDDQDPDPSSVVNVVLVVDQEEEDEQEQDDPPVDPDVPDPDPSVSRVVSVVSNQCSCCVVPVGHYHYHYD